Protein AF-A0A1J6K225-F1 (afdb_monomer_lite)

Structure (mmCIF, N/CA/C/O backbone):
data_AF-A0A1J6K225-F1
#
_entry.id   AF-A0A1J6K225-F1
#
lo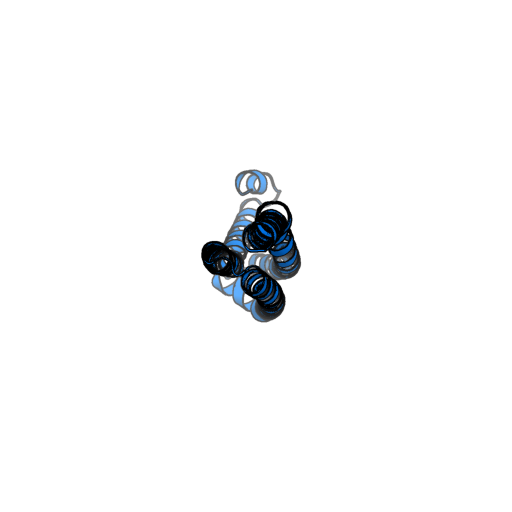op_
_atom_site.group_PDB
_atom_site.id
_atom_site.type_symbol
_atom_site.label_atom_id
_atom_site.label_alt_id
_atom_site.label_comp_id
_atom_site.label_asym_id
_atom_site.label_entity_id
_atom_site.label_seq_id
_atom_site.pdbx_PDB_ins_code
_atom_site.Cartn_x
_atom_site.Cartn_y
_atom_site.Cartn_z
_atom_site.occupancy
_atom_site.B_iso_or_equiv
_atom_site.auth_seq_id
_atom_site.auth_comp_id
_atom_site.auth_asym_id
_atom_site.auth_atom_id
_atom_site.pdbx_PDB_model_num
ATOM 1 N N . MET A 1 1 ? 7.452 5.329 19.111 1.00 50.34 1 MET A N 1
ATOM 2 C CA . MET A 1 1 ? 5.979 5.464 19.122 1.00 50.34 1 MET A CA 1
ATOM 3 C C . MET A 1 1 ? 5.353 4.750 20.317 1.00 50.34 1 MET A C 1
ATOM 5 O O . MET A 1 1 ? 4.746 5.436 21.124 1.00 50.34 1 MET A O 1
ATOM 9 N N . VAL A 1 2 ? 5.603 3.451 20.541 1.00 57.91 2 VAL A N 1
ATOM 10 C CA . VAL A 1 2 ? 5.095 2.723 21.734 1.00 57.91 2 VAL A CA 1
ATOM 11 C C . VAL A 1 2 ? 5.522 3.358 23.073 1.00 57.91 2 VAL A C 1
ATOM 13 O O . VAL A 1 2 ? 4.708 3.473 23.980 1.00 57.91 2 VAL A O 1
ATOM 16 N N . LEU A 1 3 ? 6.758 3.868 23.178 1.00 60.25 3 LEU A N 1
ATOM 17 C CA . LEU A 1 3 ? 7.249 4.551 24.390 1.00 60.25 3 LEU A CA 1
ATOM 18 C C . LEU A 1 3 ? 6.487 5.844 24.741 1.00 60.25 3 LEU A C 1
ATOM 20 O O . LEU A 1 3 ? 6.363 6.166 25.916 1.00 60.25 3 LEU A O 1
ATOM 24 N N . LEU A 1 4 ? 5.968 6.573 23.745 1.00 59.59 4 LEU A N 1
ATOM 25 C CA . LEU A 1 4 ? 5.242 7.832 23.966 1.00 59.59 4 LEU A CA 1
ATOM 26 C C . LEU A 1 4 ? 3.769 7.575 24.329 1.00 59.59 4 LEU A C 1
ATOM 28 O O . LEU A 1 4 ? 3.187 8.312 25.116 1.00 59.59 4 LEU A O 1
ATOM 32 N N . SER A 1 5 ? 3.201 6.474 23.822 1.00 57.25 5 SER A N 1
ATOM 33 C CA . SER A 1 5 ? 1.846 6.010 24.148 1.00 57.25 5 SER A CA 1
ATOM 34 C C . SER A 1 5 ? 1.671 5.634 25.625 1.00 57.25 5 SER A C 1
ATOM 36 O O . SER A 1 5 ? 0.560 5.687 26.142 1.00 57.25 5 SER A O 1
ATOM 38 N N . GLY A 1 6 ? 2.764 5.282 26.313 1.00 60.84 6 GLY A N 1
ATOM 39 C CA . GLY A 1 6 ? 2.773 5.008 27.752 1.00 60.84 6 GLY A CA 1
ATOM 40 C C . GLY A 1 6 ? 2.631 6.252 28.639 1.00 60.84 6 GLY A C 1
ATOM 41 O O . GLY A 1 6 ? 2.436 6.104 29.840 1.00 60.84 6 GLY A O 1
ATOM 42 N N . LEU A 1 7 ? 2.720 7.459 28.064 1.00 65.19 7 LEU A N 1
ATOM 43 C CA . LEU A 1 7 ? 2.596 8.735 28.779 1.00 65.19 7 LEU A CA 1
ATOM 44 C C . LEU A 1 7 ? 1.168 9.320 28.726 1.00 65.19 7 LEU A C 1
ATOM 46 O O . LEU A 1 7 ? 0.924 10.382 29.297 1.00 65.19 7 LEU A O 1
ATOM 50 N N . LEU A 1 8 ? 0.237 8.660 28.024 1.00 67.88 8 LEU A N 1
ATOM 51 C CA . LEU A 1 8 ? -1.155 9.097 27.891 1.00 67.88 8 LEU A CA 1
ATOM 52 C C . LEU A 1 8 ? -2.016 8.665 29.095 1.00 67.88 8 LEU A C 1
ATOM 54 O O . LEU A 1 8 ? -1.667 7.701 29.776 1.00 67.88 8 LEU A O 1
ATOM 58 N N . PRO A 1 9 ? -3.169 9.326 29.335 1.00 66.31 9 PRO A N 1
ATOM 59 C CA . PRO A 1 9 ? -4.030 9.080 30.498 1.00 66.31 9 PRO A CA 1
ATOM 60 C C . PRO A 1 9 ? -4.497 7.622 30.654 1.00 66.31 9 PRO A C 1
ATOM 62 O O . PRO A 1 9 ? -4.714 7.175 31.775 1.00 66.31 9 PRO A O 1
ATOM 65 N N . ASN A 1 10 ? -4.613 6.878 29.543 1.00 69.94 10 ASN A N 1
ATOM 66 C CA . ASN A 1 10 ? -4.972 5.456 29.501 1.00 69.94 10 ASN A CA 1
ATOM 67 C C . ASN A 1 10 ? -3.929 4.640 28.708 1.00 69.94 10 ASN A C 1
ATOM 69 O O . ASN A 1 10 ? -4.181 4.230 27.571 1.00 69.94 10 ASN A O 1
ATOM 73 N N . PRO A 1 11 ? -2.753 4.344 29.291 1.00 71.94 11 PRO A N 1
ATOM 74 C CA . PRO A 1 11 ? -1.615 3.800 28.544 1.00 71.94 11 PRO A CA 1
ATOM 75 C C . PRO A 1 11 ? -1.863 2.390 27.985 1.00 71.94 11 PRO A C 1
ATOM 77 O O . PRO A 1 11 ? -1.276 2.008 26.974 1.00 71.94 11 PRO A O 1
ATOM 80 N N . LYS A 1 12 ? -2.748 1.603 28.614 1.00 73.44 12 LYS A N 1
ATOM 81 C CA . LYS A 1 12 ? -3.071 0.235 28.177 1.00 73.44 12 LYS A CA 1
ATOM 82 C C . LYS A 1 12 ? -3.941 0.214 26.914 1.00 73.44 12 LYS A C 1
ATOM 84 O O . LYS A 1 12 ? -3.734 -0.636 26.048 1.00 73.44 12 LYS A O 1
ATOM 89 N N . LEU A 1 13 ? -4.886 1.148 26.811 1.00 78.62 13 LEU A N 1
ATOM 90 C CA . LEU A 1 13 ? -5.822 1.238 25.690 1.00 78.62 13 LEU A CA 1
ATOM 91 C C . LEU A 1 13 ? -5.115 1.830 24.464 1.00 78.62 13 LEU A C 1
ATOM 93 O O . LEU A 1 13 ? -5.065 1.195 23.413 1.00 78.62 13 LEU A O 1
ATOM 97 N N . GLU A 1 14 ? -4.439 2.963 24.656 1.00 77.94 14 GLU A N 1
ATOM 98 C CA . GLU A 1 14 ? -3.674 3.668 23.619 1.00 77.94 14 GLU A CA 1
ATOM 99 C C . GLU A 1 14 ? -2.573 2.793 23.005 1.00 77.94 14 GLU A C 1
ATOM 101 O O . GLU A 1 14 ? -2.473 2.675 21.785 1.00 77.94 14 GLU A O 1
ATOM 106 N N . SER A 1 15 ? -1.785 2.096 23.834 1.00 81.25 15 SER A N 1
ATOM 107 C CA . SER A 1 15 ? -0.703 1.232 23.340 1.00 81.25 15 SER A CA 1
ATOM 108 C C . SER A 1 15 ? -1.233 0.065 22.498 1.00 81.25 15 SER A C 1
ATOM 110 O O . SER A 1 15 ? -0.629 -0.304 21.487 1.00 81.25 15 SER A O 1
ATOM 112 N N . SER A 1 16 ? -2.393 -0.488 22.872 1.00 82.94 16 SER A N 1
ATOM 113 C CA . SER A 1 16 ? -3.034 -1.583 22.135 1.00 82.94 16 SER A CA 1
ATOM 114 C C . SER A 1 16 ? -3.544 -1.108 20.774 1.00 82.94 16 SER A C 1
ATOM 116 O O . SER A 1 16 ? -3.199 -1.703 19.752 1.00 82.94 16 SER A O 1
ATOM 118 N N . VAL A 1 17 ? -4.288 0.004 20.740 1.00 84.25 17 VAL A N 1
ATOM 119 C CA . VAL A 1 17 ? -4.780 0.624 19.497 1.00 84.25 17 VAL A CA 1
ATOM 120 C C . VAL A 1 17 ? -3.614 0.995 18.581 1.00 84.25 17 VAL A C 1
ATOM 122 O O . VAL A 1 17 ? -3.645 0.691 17.385 1.00 84.25 17 VAL A O 1
ATOM 125 N N . LEU A 1 18 ? -2.557 1.595 19.135 1.00 81.88 18 LEU A N 1
ATOM 126 C CA . LEU A 1 18 ? -1.367 1.986 18.389 1.00 81.88 18 LEU A CA 1
ATOM 127 C C . LEU A 1 18 ? -0.643 0.773 17.795 1.00 81.88 18 LEU A C 1
ATOM 129 O O . LEU A 1 18 ? -0.248 0.812 16.632 1.00 81.88 18 LEU A O 1
ATOM 133 N N . SER A 1 19 ? -0.479 -0.307 18.560 1.00 85.31 19 SER A N 1
ATOM 134 C CA . SER A 1 19 ? 0.165 -1.536 18.081 1.00 85.31 19 SER A CA 1
ATOM 135 C C . SER A 1 19 ? -0.609 -2.169 16.917 1.00 85.31 19 SER A C 1
ATOM 137 O O . SER A 1 19 ? -0.023 -2.474 15.877 1.00 85.31 19 SER A O 1
ATOM 139 N N . ILE A 1 20 ? -1.937 -2.285 17.047 1.00 87.12 20 ILE A N 1
ATOM 140 C CA . ILE A 1 20 ? -2.819 -2.824 15.996 1.00 87.12 20 ILE A CA 1
ATOM 141 C C . ILE A 1 20 ? -2.752 -1.951 14.737 1.00 87.12 20 ILE A C 1
ATOM 143 O O . ILE A 1 20 ? -2.613 -2.458 13.619 1.00 87.12 20 ILE A O 1
ATOM 147 N N . SER A 1 21 ? -2.802 -0.633 14.921 1.00 83.88 21 SER A N 1
ATOM 148 C CA . SER A 1 21 ? -2.709 0.353 13.843 1.00 83.88 21 SER A CA 1
ATOM 149 C C . SER A 1 21 ? -1.375 0.242 13.103 1.00 83.88 21 SER A C 1
ATOM 151 O O . SER A 1 21 ? -1.360 0.115 11.882 1.00 83.88 21 SER A O 1
ATOM 153 N N . LEU A 1 22 ? -0.253 0.193 13.828 1.00 82.50 22 LEU A N 1
ATOM 154 C CA . LEU A 1 22 ? 1.083 0.048 13.243 1.00 82.50 22 LEU A CA 1
ATOM 155 C C . LEU A 1 22 ? 1.245 -1.270 12.487 1.00 82.50 22 LEU A C 1
ATOM 157 O O . LEU A 1 22 ? 1.791 -1.268 11.385 1.00 82.50 22 LEU A O 1
ATOM 161 N N . ASN A 1 23 ? 0.765 -2.383 13.046 1.00 88.06 23 ASN A N 1
ATOM 162 C CA . ASN A 1 23 ? 0.806 -3.674 12.364 1.00 88.06 23 ASN A CA 1
ATOM 163 C C . ASN A 1 23 ? 0.033 -3.624 11.039 1.00 88.06 23 ASN A C 1
ATOM 165 O O . ASN A 1 23 ? 0.513 -4.083 10.003 1.00 88.06 23 ASN A O 1
ATOM 169 N N . THR A 1 24 ? -1.142 -2.993 11.062 1.00 84.56 24 THR A N 1
ATOM 170 C CA . THR A 1 24 ? -1.965 -2.803 9.866 1.00 84.56 24 THR A CA 1
ATOM 171 C C . THR A 1 24 ? -1.248 -1.930 8.837 1.00 84.56 24 THR A C 1
ATOM 173 O O . THR A 1 24 ? -1.158 -2.328 7.680 1.00 84.56 24 THR A O 1
ATOM 176 N N . CYS A 1 25 ? -0.659 -0.798 9.242 1.00 83.56 25 CYS A N 1
ATOM 177 C CA . CYS A 1 25 ? 0.148 0.039 8.349 1.00 83.56 25 CYS A CA 1
ATOM 178 C C . CYS A 1 25 ? 1.258 -0.761 7.665 1.00 83.56 25 CYS A C 1
ATOM 180 O O . CYS A 1 25 ? 1.391 -0.704 6.446 1.00 83.56 25 CYS A O 1
ATOM 182 N N . TRP A 1 26 ? 2.034 -1.532 8.433 1.00 85.25 26 TRP A N 1
ATOM 183 C CA . TRP A 1 26 ? 3.123 -2.345 7.892 1.00 85.25 26 TRP A CA 1
ATOM 184 C C . TRP A 1 26 ? 2.633 -3.372 6.880 1.00 85.25 26 TRP A C 1
ATOM 186 O O . TRP A 1 26 ? 3.218 -3.493 5.805 1.00 85.25 26 TRP A O 1
ATOM 196 N N . MET A 1 27 ? 1.546 -4.073 7.199 1.00 86.75 27 MET A N 1
ATOM 197 C CA . MET A 1 27 ? 0.960 -5.079 6.321 1.00 86.75 27 MET A CA 1
ATOM 198 C C . MET A 1 27 ? 0.573 -4.485 4.960 1.00 86.75 27 MET A C 1
ATOM 200 O O . MET A 1 27 ? 0.922 -5.045 3.922 1.00 86.75 27 MET A O 1
ATOM 204 N N . VAL A 1 28 ? -0.098 -3.331 4.953 1.00 84.62 28 VAL A N 1
ATOM 205 C CA . VAL A 1 28 ? -0.541 -2.680 3.710 1.00 84.62 28 VAL A CA 1
ATOM 206 C C . VAL A 1 28 ? 0.644 -2.025 2.983 1.00 84.62 28 VAL A C 1
ATOM 208 O O . VAL A 1 28 ? 0.676 -1.996 1.758 1.00 84.62 28 VAL A O 1
ATOM 211 N N . TYR A 1 29 ? 1.672 -1.566 3.704 1.00 81.19 29 TYR A N 1
ATOM 212 C CA . TYR A 1 29 ? 2.876 -0.971 3.113 1.00 81.19 29 TYR A CA 1
ATOM 213 C C . TYR A 1 29 ? 3.779 -1.983 2.382 1.00 81.19 29 TYR A C 1
ATOM 215 O O . TYR A 1 29 ? 4.528 -1.607 1.477 1.00 81.19 29 TYR A O 1
ATOM 223 N N . MET A 1 30 ? 3.706 -3.279 2.706 1.00 84.62 30 MET A N 1
ATOM 224 C CA . MET A 1 30 ? 4.501 -4.295 1.998 1.00 84.62 30 MET A CA 1
ATOM 225 C C . MET A 1 30 ? 4.135 -4.420 0.510 1.00 84.62 30 MET A C 1
ATOM 227 O O . MET A 1 30 ? 5.003 -4.754 -0.300 1.00 84.62 30 MET A O 1
ATOM 231 N N . ILE A 1 31 ? 2.886 -4.129 0.135 1.00 85.88 31 ILE A N 1
ATOM 232 C CA . ILE A 1 31 ? 2.403 -4.224 -1.250 1.00 85.88 31 ILE A CA 1
ATOM 233 C C . ILE A 1 31 ? 3.101 -3.193 -2.163 1.00 85.88 31 ILE A C 1
ATOM 235 O O . ILE A 1 31 ? 3.788 -3.613 -3.106 1.00 85.88 31 ILE A O 1
ATOM 239 N N . PRO A 1 32 ? 3.024 -1.869 -1.901 1.00 79.81 32 PRO A N 1
ATOM 240 C CA . PRO A 1 32 ? 3.711 -0.876 -2.721 1.00 79.81 32 PRO A CA 1
ATOM 241 C C . PRO A 1 32 ? 5.237 -1.008 -2.632 1.00 79.81 32 PRO A C 1
ATOM 243 O O . PRO A 1 32 ? 5.931 -0.730 -3.613 1.00 79.81 32 PRO A O 1
ATOM 246 N N . LEU A 1 33 ? 5.780 -1.486 -1.505 1.00 81.56 33 LEU A N 1
ATOM 247 C CA . LEU A 1 33 ? 7.211 -1.768 -1.372 1.00 81.56 33 LEU A CA 1
ATOM 248 C C . LEU A 1 33 ? 7.672 -2.863 -2.350 1.00 81.56 33 LEU A C 1
ATOM 250 O O . LEU A 1 33 ? 8.667 -2.683 -3.056 1.00 81.56 33 LEU A O 1
ATOM 254 N N . GLY A 1 34 ? 6.936 -3.975 -2.433 1.00 86.00 34 GLY A N 1
ATOM 255 C CA . GLY A 1 34 ? 7.229 -5.058 -3.374 1.00 86.00 34 GLY A CA 1
ATOM 256 C C . GLY A 1 34 ? 7.128 -4.607 -4.832 1.00 86.00 34 GLY A C 1
ATOM 257 O O . GLY A 1 34 ? 8.015 -4.892 -5.641 1.00 86.00 34 GLY A O 1
ATOM 258 N N . LEU A 1 35 ? 6.091 -3.829 -5.158 1.00 83.56 35 LEU A N 1
ATOM 259 C CA . LEU A 1 35 ? 5.889 -3.275 -6.497 1.00 83.56 35 LEU A CA 1
ATOM 260 C C . LEU A 1 35 ? 7.001 -2.290 -6.896 1.00 83.56 35 LEU A C 1
ATOM 262 O O . LEU A 1 35 ? 7.483 -2.321 -8.032 1.00 83.56 35 LEU A O 1
ATOM 266 N N . SER A 1 36 ? 7.459 -1.460 -5.956 1.00 80.56 36 SER A N 1
ATOM 267 C CA . SER A 1 36 ? 8.605 -0.563 -6.139 1.00 80.56 36 SER A CA 1
ATOM 268 C C . SER A 1 36 ? 9.891 -1.342 -6.445 1.00 80.56 36 SER A C 1
ATOM 270 O O . SER A 1 36 ? 10.593 -1.031 -7.412 1.00 80.56 36 SER A O 1
ATOM 272 N N . GLY A 1 37 ? 10.160 -2.424 -5.704 1.00 83.38 37 GLY A N 1
ATOM 273 C CA . GLY A 1 37 ? 11.293 -3.316 -5.961 1.00 83.38 37 GLY A CA 1
ATOM 274 C C . GLY A 1 37 ? 11.241 -3.965 -7.349 1.00 83.38 37 GLY A C 1
ATOM 275 O O . GLY A 1 37 ? 12.210 -3.890 -8.107 1.00 83.38 37 GLY A O 1
ATOM 276 N N . ALA A 1 38 ? 10.092 -4.535 -7.725 1.00 86.62 38 ALA A N 1
ATOM 277 C CA . ALA A 1 38 ? 9.895 -5.155 -9.037 1.00 86.62 38 ALA A CA 1
ATOM 278 C C . ALA A 1 38 ? 10.063 -4.149 -10.192 1.00 86.62 38 ALA A C 1
ATOM 280 O O . ALA A 1 38 ? 10.694 -4.450 -11.210 1.00 86.62 38 ALA A O 1
ATOM 281 N N . THR A 1 39 ? 9.547 -2.931 -10.012 1.00 84.88 39 THR A N 1
ATOM 282 C CA . THR A 1 39 ? 9.699 -1.829 -10.970 1.00 84.88 39 THR A CA 1
ATOM 283 C C . THR A 1 39 ? 11.158 -1.421 -11.117 1.00 84.88 39 THR A C 1
ATOM 285 O O . THR A 1 39 ? 11.637 -1.267 -12.238 1.00 84.88 39 THR A O 1
ATOM 288 N N . SER A 1 40 ? 11.886 -1.291 -10.005 1.00 81.44 40 SER A N 1
ATOM 289 C CA . SER A 1 40 ? 13.308 -0.940 -10.010 1.00 81.44 40 SER A CA 1
ATOM 290 C C . SER A 1 40 ? 14.136 -1.938 -10.823 1.00 81.44 40 SER A C 1
ATOM 292 O O . SER A 1 40 ? 14.952 -1.529 -11.651 1.00 81.44 40 SER A O 1
ATOM 294 N N . VAL A 1 41 ? 13.874 -3.242 -10.667 1.00 87.88 41 VAL A N 1
ATOM 295 C CA . VAL A 1 41 ? 14.528 -4.300 -11.456 1.00 87.88 41 VAL A CA 1
ATOM 296 C C . VAL A 1 41 ? 14.164 -4.192 -12.940 1.00 87.88 41 VAL A C 1
ATOM 298 O O . VAL A 1 41 ? 15.056 -4.193 -13.784 1.00 87.88 41 VAL A O 1
ATOM 301 N N . ARG A 1 42 ? 12.876 -4.034 -13.279 1.00 88.31 42 ARG A N 1
ATOM 302 C CA . ARG A 1 42 ? 12.409 -3.852 -14.670 1.00 88.31 42 ARG A CA 1
ATOM 303 C C . ARG A 1 42 ? 13.076 -2.657 -15.351 1.00 88.31 42 ARG A C 1
ATOM 305 O O . ARG A 1 42 ? 13.632 -2.806 -16.433 1.00 88.31 42 ARG A O 1
ATOM 312 N N . VAL A 1 43 ? 13.039 -1.490 -14.712 1.00 84.69 43 VAL A N 1
ATOM 313 C CA . VAL A 1 43 ? 13.623 -0.251 -15.243 1.00 84.69 43 VAL A CA 1
ATOM 314 C C . VAL A 1 43 ? 15.138 -0.391 -15.384 1.00 84.69 43 VAL A C 1
ATOM 316 O O . VAL A 1 43 ? 15.691 -0.010 -16.412 1.00 84.69 43 VAL A O 1
ATOM 319 N N . SER A 1 44 ? 15.811 -0.982 -14.393 1.00 84.19 44 SER A N 1
ATOM 320 C CA . SER A 1 44 ? 17.261 -1.208 -14.441 1.00 84.19 44 SER A CA 1
ATOM 321 C C . SER A 1 44 ? 17.665 -2.152 -15.573 1.00 84.19 44 SER A C 1
ATOM 323 O O . SER A 1 44 ? 18.659 -1.889 -16.244 1.00 84.19 44 SER A O 1
ATOM 325 N N . ASN A 1 45 ? 16.884 -3.205 -15.825 1.00 87.62 45 ASN A N 1
ATOM 326 C CA . ASN A 1 45 ? 17.148 -4.147 -16.910 1.00 87.62 45 ASN A CA 1
ATOM 327 C C . ASN A 1 45 ? 16.974 -3.496 -18.288 1.00 87.62 45 ASN A C 1
ATOM 329 O O . ASN A 1 45 ? 17.852 -3.639 -19.133 1.00 87.62 45 ASN A O 1
ATOM 333 N N . GLU A 1 46 ? 15.892 -2.743 -18.516 1.00 86.81 46 GLU A N 1
ATOM 334 C CA . GLU A 1 46 ? 15.688 -2.053 -19.802 1.00 86.81 46 GLU A CA 1
ATOM 335 C C . GLU A 1 46 ? 16.762 -0.981 -20.050 1.00 86.81 46 GLU A C 1
ATOM 337 O O . GLU A 1 46 ? 17.244 -0.835 -21.172 1.00 86.81 46 GLU A O 1
ATOM 342 N N . LEU A 1 47 ? 17.200 -0.267 -19.005 1.00 82.38 47 LEU A N 1
ATOM 343 C CA . LEU A 1 47 ? 18.325 0.669 -19.107 1.00 82.38 47 LEU A CA 1
ATOM 344 C C . LEU A 1 47 ? 19.654 -0.048 -19.383 1.00 82.38 47 LEU A C 1
ATOM 346 O O . LEU A 1 47 ? 20.455 0.455 -20.165 1.00 82.38 47 LEU A O 1
ATOM 350 N N . GLY A 1 48 ? 19.885 -1.218 -18.780 1.00 84.31 48 GLY A N 1
ATOM 351 C CA . GLY A 1 48 ? 21.099 -2.014 -18.988 1.00 84.31 48 GLY A CA 1
ATOM 352 C C . GLY A 1 48 ? 21.257 -2.548 -20.415 1.00 84.31 48 GLY A C 1
ATOM 353 O O . GLY A 1 48 ? 22.379 -2.785 -20.849 1.00 84.31 48 GLY A O 1
ATOM 354 N N . VAL A 1 49 ? 20.152 -2.690 -21.154 1.00 90.38 49 VAL A N 1
ATOM 355 C CA . VAL A 1 49 ? 20.131 -3.110 -22.569 1.00 90.38 49 VAL A CA 1
ATOM 356 C C . VAL A 1 49 ? 20.039 -1.899 -23.522 1.00 90.38 49 VAL A C 1
ATOM 358 O O . VAL A 1 49 ? 19.884 -2.069 -24.725 1.00 90.38 49 VAL A O 1
ATOM 361 N N . GLY A 1 50 ? 20.130 -0.662 -23.015 1.00 86.44 50 GLY A N 1
ATOM 362 C CA . GLY A 1 50 ? 20.088 0.549 -23.846 1.00 86.44 50 GLY A CA 1
ATOM 363 C C . GLY A 1 50 ? 18.694 0.892 -24.386 1.00 86.44 50 GLY A C 1
ATOM 364 O O . GLY A 1 50 ? 18.568 1.498 -25.441 1.00 86.44 50 GLY A O 1
ATOM 365 N N . ARG A 1 51 ? 17.613 0.510 -23.687 1.00 86.00 51 ARG A N 1
ATOM 366 C CA . ARG A 1 51 ? 16.219 0.753 -24.115 1.00 86.00 51 ARG A CA 1
ATOM 367 C C . ARG A 1 51 ? 15.519 1.782 -23.213 1.00 86.00 51 ARG A C 1
ATOM 369 O O . ARG A 1 51 ? 14.597 1.436 -22.466 1.00 86.00 51 ARG A O 1
ATOM 376 N N . PRO A 1 52 ? 15.885 3.078 -23.281 1.00 79.88 52 PRO A N 1
ATOM 377 C CA . PRO A 1 52 ? 15.353 4.107 -22.381 1.00 79.88 52 PRO A CA 1
ATOM 378 C C . PRO A 1 52 ? 13.840 4.336 -22.539 1.00 79.88 52 PRO A C 1
ATOM 380 O O . PRO A 1 52 ? 13.150 4.666 -21.574 1.00 79.88 52 PRO A O 1
ATOM 383 N N . GLN A 1 53 ? 13.293 4.111 -23.736 1.00 84.19 53 GLN A N 1
ATOM 384 C CA . GLN A 1 53 ? 11.853 4.222 -24.001 1.00 84.19 53 GLN A CA 1
ATOM 385 C C . GLN A 1 53 ? 11.054 3.136 -23.260 1.00 84.19 53 GLN A C 1
ATOM 387 O O . GLN A 1 53 ? 10.030 3.436 -22.645 1.00 84.19 53 GLN A O 1
ATOM 392 N N . ALA A 1 54 ? 11.550 1.893 -23.260 1.00 85.25 54 ALA A N 1
ATOM 393 C CA . ALA A 1 54 ? 10.944 0.782 -22.527 1.00 85.25 54 ALA A CA 1
ATOM 394 C C . ALA A 1 54 ? 11.066 0.983 -21.007 1.00 85.25 54 ALA A C 1
ATOM 396 O O . ALA A 1 54 ? 10.102 0.757 -20.276 1.00 85.25 54 ALA A O 1
ATOM 397 N N . ALA A 1 55 ? 12.202 1.511 -20.541 1.00 83.00 55 ALA A N 1
ATOM 398 C CA . ALA A 1 55 ? 12.400 1.896 -19.145 1.00 83.00 55 ALA A CA 1
ATOM 399 C C . ALA A 1 55 ? 11.391 2.968 -18.686 1.00 83.00 55 ALA A C 1
ATOM 401 O O . ALA A 1 55 ? 10.798 2.849 -17.612 1.00 83.00 55 ALA A O 1
ATOM 402 N N . ARG A 1 56 ? 11.134 3.990 -19.516 1.00 81.81 56 ARG A N 1
ATOM 403 C CA . ARG A 1 56 ? 10.119 5.020 -19.239 1.00 81.81 56 ARG A CA 1
ATOM 404 C C . ARG A 1 56 ? 8.712 4.432 -19.192 1.00 81.81 56 ARG A C 1
ATOM 406 O O . ARG A 1 56 ? 7.945 4.781 -18.298 1.00 81.81 56 ARG A O 1
ATOM 413 N N . LEU A 1 57 ? 8.377 3.534 -20.119 1.00 85.25 57 LEU A N 1
ATOM 414 C CA . LEU A 1 57 ? 7.081 2.859 -20.118 1.00 85.25 57 LEU A CA 1
ATOM 415 C C . LEU A 1 57 ? 6.891 2.024 -18.845 1.00 85.25 57 LEU A C 1
ATOM 417 O O . LEU A 1 57 ? 5.857 2.156 -18.199 1.00 85.25 57 LEU A O 1
ATOM 421 N N . ALA A 1 58 ? 7.901 1.246 -18.441 1.00 85.88 58 ALA A N 1
ATOM 422 C CA . ALA A 1 58 ? 7.872 0.463 -17.206 1.00 85.88 58 ALA A CA 1
ATOM 423 C C . ALA A 1 58 ? 7.631 1.350 -15.971 1.00 85.88 58 ALA A C 1
ATOM 425 O O . ALA A 1 58 ? 6.781 1.044 -15.131 1.00 85.88 58 ALA A O 1
ATOM 426 N N . ALA A 1 59 ? 8.313 2.495 -15.899 1.00 81.88 59 ALA A N 1
ATOM 427 C CA . ALA A 1 59 ? 8.129 3.472 -14.833 1.00 81.88 59 ALA A CA 1
ATOM 428 C C . ALA A 1 59 ? 6.708 4.075 -14.823 1.00 81.88 59 ALA A C 1
ATOM 430 O O . ALA A 1 59 ? 6.079 4.151 -13.770 1.00 81.88 59 ALA A O 1
ATOM 431 N N . CYS A 1 60 ? 6.160 4.439 -15.989 1.00 82.94 60 CYS A N 1
ATOM 432 C CA . CYS A 1 60 ? 4.777 4.908 -16.103 1.00 82.94 60 CYS A CA 1
ATOM 433 C C . CYS A 1 60 ? 3.767 3.832 -15.683 1.00 82.94 60 CYS A C 1
ATOM 435 O O . CYS A 1 60 ? 2.852 4.126 -14.920 1.00 82.94 60 CYS A O 1
ATOM 437 N N . THR A 1 61 ? 3.934 2.581 -16.123 1.00 87.94 61 THR A N 1
ATOM 438 C CA . THR A 1 61 ? 3.030 1.487 -15.728 1.00 87.94 61 THR A CA 1
ATOM 439 C C . THR A 1 61 ? 3.052 1.232 -14.224 1.00 87.94 61 THR A C 1
ATOM 441 O O . THR A 1 61 ? 2.007 0.969 -13.636 1.00 87.94 61 THR A O 1
ATOM 444 N N . ALA A 1 62 ? 4.209 1.385 -13.579 1.00 85.31 62 ALA A N 1
ATOM 445 C CA . ALA A 1 62 ? 4.330 1.248 -12.134 1.00 85.31 62 ALA A CA 1
ATOM 446 C C . ALA A 1 62 ? 3.580 2.344 -11.368 1.00 85.31 62 ALA A C 1
ATOM 448 O O . ALA A 1 62 ? 2.944 2.048 -10.362 1.00 85.31 62 ALA A O 1
ATOM 449 N N . VAL A 1 63 ? 3.593 3.586 -11.869 1.00 81.19 63 VAL A N 1
ATOM 450 C CA . VAL A 1 63 ? 2.795 4.690 -11.304 1.00 81.19 63 VAL A CA 1
ATOM 451 C C . VAL A 1 63 ? 1.313 4.331 -11.296 1.00 81.19 63 VAL A C 1
ATOM 453 O O . VAL A 1 63 ? 0.652 4.462 -10.270 1.00 81.19 63 VAL A O 1
ATOM 456 N N . PHE A 1 64 ? 0.797 3.844 -12.428 1.00 85.56 64 PHE A N 1
ATOM 457 C CA . PHE A 1 64 ? -0.603 3.433 -12.535 1.00 85.56 64 PHE A CA 1
ATOM 458 C C . PHE A 1 64 ? -0.929 2.250 -11.618 1.00 85.56 64 PHE A C 1
ATOM 460 O O . PHE A 1 64 ? -1.987 2.240 -10.990 1.00 85.56 64 PHE A O 1
ATOM 467 N N . LEU A 1 65 ? -0.024 1.277 -11.496 1.00 88.50 65 LEU A N 1
ATOM 468 C CA . LEU A 1 65 ? -0.209 0.133 -10.603 1.00 88.50 65 LEU A CA 1
ATOM 469 C C . LEU A 1 65 ? -0.249 0.548 -9.126 1.00 88.50 65 LEU A C 1
ATOM 471 O O . LEU A 1 65 ? -1.146 0.111 -8.419 1.00 88.50 65 LEU A O 1
ATOM 475 N N . VAL A 1 66 ? 0.646 1.428 -8.665 1.00 84.00 66 VAL A N 1
ATOM 476 C CA . VAL A 1 66 ? 0.614 1.922 -7.273 1.00 84.00 66 VAL A CA 1
ATOM 477 C C . VAL A 1 66 ? -0.626 2.783 -7.020 1.00 84.00 66 VAL A C 1
ATOM 479 O O . VAL A 1 66 ? -1.257 2.663 -5.977 1.00 84.00 66 VAL A O 1
ATOM 482 N N . ALA A 1 67 ? -1.024 3.629 -7.976 1.00 84.12 67 ALA A N 1
ATOM 483 C CA . ALA A 1 67 ? -2.222 4.454 -7.824 1.00 84.12 67 ALA A CA 1
ATOM 484 C C . ALA A 1 67 ? -3.500 3.603 -7.721 1.00 84.12 67 ALA A C 1
ATOM 486 O O . ALA A 1 67 ? -4.359 3.862 -6.881 1.00 84.12 67 ALA A O 1
ATOM 487 N N . THR A 1 68 ? -3.623 2.575 -8.565 1.00 88.94 68 THR A N 1
ATOM 488 C CA . THR A 1 68 ? -4.762 1.645 -8.520 1.00 88.94 68 THR A CA 1
ATOM 489 C C . THR A 1 68 ? -4.741 0.781 -7.262 1.00 88.94 68 THR A C 1
ATOM 491 O O . THR A 1 68 ? -5.785 0.608 -6.638 1.00 88.94 68 THR A O 1
ATOM 494 N N . GLU A 1 69 ? -3.568 0.305 -6.844 1.00 90.50 69 GLU A N 1
ATOM 495 C CA . GLU A 1 69 ? -3.387 -0.433 -5.593 1.00 90.50 69 GLU A CA 1
ATOM 496 C C . GLU A 1 69 ? -3.806 0.394 -4.375 1.00 90.50 69 GLU A C 1
ATOM 498 O O . GLU A 1 69 ? -4.621 -0.086 -3.593 1.00 90.50 69 GLU A O 1
ATOM 503 N N . GLY A 1 70 ? -3.368 1.651 -4.262 1.00 87.75 70 GLY A N 1
ATOM 504 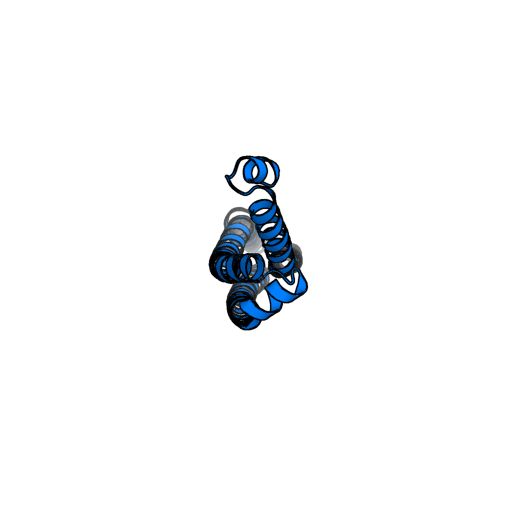C CA . GLY A 1 70 ? -3.742 2.528 -3.150 1.00 87.75 70 GLY A CA 1
ATOM 505 C C . GLY A 1 70 ? -5.251 2.784 -3.059 1.00 87.75 70 GLY A C 1
ATOM 506 O O . GLY A 1 70 ? -5.817 2.778 -1.967 1.00 87.75 70 GLY A O 1
ATOM 507 N N . ILE A 1 71 ? -5.943 2.939 -4.197 1.00 88.31 71 ILE A N 1
ATOM 508 C CA . ILE A 1 71 ? -7.413 3.074 -4.223 1.00 88.31 71 ILE A CA 1
ATOM 509 C C . ILE A 1 71 ? -8.079 1.789 -3.720 1.00 88.31 71 ILE A C 1
ATOM 511 O O . ILE A 1 71 ? -8.982 1.841 -2.884 1.00 88.31 71 ILE A O 1
ATOM 515 N N . VAL A 1 72 ? -7.635 0.631 -4.214 1.00 91.44 72 VAL A N 1
ATOM 516 C CA . VAL A 1 72 ? -8.178 -0.673 -3.810 1.00 91.44 72 VAL A CA 1
ATOM 517 C C . VAL A 1 72 ? -7.923 -0.926 -2.322 1.00 91.44 72 VAL A C 1
ATOM 519 O O . VAL A 1 72 ? -8.848 -1.305 -1.603 1.00 91.44 72 VAL A O 1
ATOM 522 N N . ALA A 1 73 ? -6.711 -0.658 -1.838 1.00 89.44 73 ALA A N 1
ATOM 523 C CA . ALA A 1 73 ? -6.340 -0.785 -0.435 1.00 89.44 73 ALA A CA 1
ATOM 524 C C . ALA A 1 73 ? -7.196 0.122 0.460 1.00 89.44 73 ALA A C 1
ATOM 526 O O . ALA A 1 73 ? -7.735 -0.348 1.462 1.00 89.44 73 ALA A O 1
ATOM 527 N N . ALA A 1 74 ? -7.407 1.385 0.074 1.00 88.94 74 ALA A N 1
ATOM 528 C CA . ALA A 1 74 ? -8.257 2.309 0.819 1.00 88.94 74 ALA A CA 1
ATOM 529 C C . ALA A 1 74 ? -9.713 1.817 0.909 1.00 88.94 74 ALA A C 1
ATOM 531 O O . ALA A 1 74 ? -10.296 1.813 1.995 1.00 88.94 74 ALA A O 1
ATOM 532 N N . ILE A 1 75 ? -10.289 1.341 -0.203 1.00 90.88 75 ILE A N 1
ATOM 533 C CA . ILE A 1 75 ? -11.649 0.777 -0.224 1.00 90.88 75 ILE A CA 1
ATOM 534 C C . ILE A 1 75 ? -11.743 -0.434 0.707 1.00 90.88 75 ILE A C 1
ATOM 536 O O . ILE A 1 75 ? -12.686 -0.526 1.498 1.00 90.88 75 ILE A O 1
ATOM 540 N N . ILE A 1 76 ? -10.770 -1.348 0.640 1.00 90.88 76 ILE A N 1
ATOM 541 C CA . ILE A 1 76 ? -10.738 -2.546 1.485 1.00 90.88 76 ILE A CA 1
ATOM 542 C C . ILE A 1 76 ? -10.651 -2.143 2.957 1.00 90.88 76 ILE A C 1
ATOM 544 O O . ILE A 1 76 ? -11.512 -2.555 3.730 1.00 90.88 76 ILE A O 1
ATOM 548 N N . LEU A 1 77 ? -9.683 -1.302 3.337 1.00 88.31 77 LEU A N 1
ATOM 549 C CA . LEU A 1 77 ? -9.465 -0.873 4.723 1.00 88.31 77 LEU A CA 1
ATOM 550 C C . LEU A 1 77 ? -10.698 -0.190 5.321 1.00 88.31 77 LEU A C 1
ATOM 552 O O . LEU A 1 77 ? -11.093 -0.509 6.442 1.00 88.31 77 LEU A O 1
ATOM 556 N N . ILE A 1 78 ? -11.352 0.695 4.565 1.00 89.12 78 ILE A N 1
ATOM 557 C CA . ILE A 1 78 ? -12.571 1.381 5.012 1.00 89.12 78 ILE A CA 1
ATOM 558 C C . ILE A 1 78 ? -13.739 0.395 5.148 1.00 89.12 78 ILE A C 1
ATOM 560 O O . ILE A 1 78 ? -14.522 0.499 6.096 1.00 89.12 78 ILE A O 1
ATOM 564 N N . SER A 1 79 ? -13.852 -0.578 4.241 1.00 89.69 79 SER A N 1
ATOM 565 C CA . SER A 1 79 ? -14.927 -1.579 4.264 1.00 89.69 79 SER A CA 1
ATOM 566 C C . SER A 1 79 ? -14.782 -2.549 5.437 1.00 89.69 79 SER A C 1
ATOM 568 O O . SER A 1 79 ? -15.759 -2.841 6.126 1.00 89.69 79 SER A O 1
ATOM 570 N N . VAL A 1 80 ? -13.560 -3.016 5.711 1.00 89.31 80 VAL A N 1
ATOM 571 C CA . VAL A 1 80 ? -13.288 -3.995 6.778 1.00 89.31 80 VAL A CA 1
ATOM 572 C C . VAL A 1 80 ? -13.066 -3.357 8.149 1.00 89.31 80 VAL A C 1
ATOM 574 O O . VAL A 1 80 ? -12.937 -4.089 9.127 1.00 89.31 80 VAL A O 1
ATOM 577 N N . ARG A 1 81 ? -13.067 -2.017 8.260 1.00 84.81 81 ARG A N 1
ATOM 578 C CA . ARG A 1 81 ? -12.642 -1.279 9.466 1.00 84.81 81 ARG A CA 1
ATOM 579 C C . ARG A 1 81 ? -13.255 -1.772 10.779 1.00 84.81 81 ARG A C 1
ATOM 581 O O . ARG A 1 81 ? -12.572 -1.826 11.793 1.00 84.81 81 ARG A O 1
ATOM 588 N N . LYS A 1 82 ? -14.537 -2.153 10.753 1.00 81.00 82 LYS A N 1
ATOM 589 C CA . LYS A 1 82 ? -15.261 -2.624 11.942 1.00 81.00 82 LYS A CA 1
ATOM 590 C C . LYS A 1 82 ? -14.898 -4.064 12.297 1.00 81.00 82 LYS A C 1
ATOM 592 O O . LYS A 1 82 ? -14.659 -4.351 13.460 1.00 81.00 82 LYS A O 1
ATOM 597 N N . LEU A 1 83 ? -14.819 -4.954 11.304 1.00 86.44 83 LEU A N 1
ATOM 598 C CA . LEU A 1 83 ? -14.428 -6.351 11.522 1.00 86.44 83 LEU A CA 1
ATOM 599 C C . LEU A 1 83 ? -12.961 -6.478 11.934 1.00 86.44 83 LEU A C 1
ATOM 601 O O . LEU A 1 83 ? -12.636 -7.315 12.766 1.00 86.44 83 LEU A O 1
ATOM 605 N N . TRP A 1 84 ? -12.086 -5.637 11.381 1.00 86.06 84 TRP A N 1
ATOM 606 C CA . TRP A 1 84 ? -10.655 -5.700 11.655 1.00 86.06 84 TRP A CA 1
ATOM 607 C C . TRP A 1 84 ? -10.337 -5.465 13.131 1.00 86.06 84 TRP A C 1
ATOM 609 O O . TRP A 1 84 ? -9.542 -6.204 13.697 1.00 86.06 84 TRP A O 1
ATOM 619 N N . GLY A 1 85 ? -11.000 -4.501 13.782 1.00 85.50 85 GLY A N 1
ATOM 620 C CA . GLY A 1 85 ? -10.834 -4.273 15.221 1.00 85.50 85 GLY A CA 1
ATOM 621 C C . GLY A 1 85 ? -11.222 -5.496 16.062 1.00 85.50 85 GLY A C 1
ATOM 622 O O . GLY A 1 85 ? -10.483 -5.863 16.977 1.00 85.50 85 GLY A O 1
ATOM 623 N N . TYR A 1 86 ? -12.313 -6.183 15.698 1.00 87.25 86 TYR A N 1
ATOM 624 C CA . TYR A 1 86 ? -12.763 -7.401 16.386 1.00 87.25 86 TYR A CA 1
ATOM 625 C C . TYR A 1 86 ? -11.800 -8.590 16.235 1.00 87.25 86 TYR A C 1
ATOM 627 O O . TYR A 1 86 ? -11.816 -9.490 17.070 1.00 87.25 86 TYR A O 1
ATOM 635 N N . CYS A 1 87 ? -10.929 -8.599 15.220 1.00 86.56 87 CYS A N 1
ATOM 636 C CA . CYS A 1 87 ? -9.886 -9.623 15.094 1.00 86.56 87 CYS A CA 1
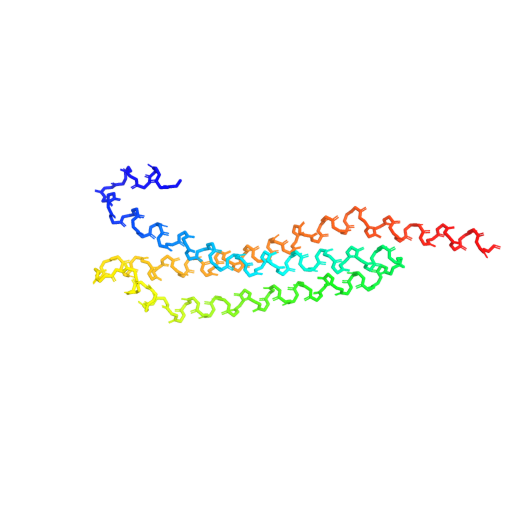ATOM 637 C C . CYS A 1 87 ? -8.793 -9.504 16.170 1.00 86.56 87 CYS A C 1
ATOM 639 O O . CYS A 1 87 ? -8.089 -10.480 16.420 1.00 86.56 87 CYS A O 1
ATOM 641 N N . TYR A 1 88 ? -8.626 -8.327 16.782 1.00 83.56 88 TYR A N 1
ATOM 642 C CA . TYR A 1 88 ? -7.563 -8.062 17.757 1.00 83.56 88 TYR A CA 1
ATOM 643 C C . TYR A 1 88 ? -8.073 -7.892 19.190 1.00 83.56 88 TYR A C 1
ATOM 645 O O . TYR A 1 88 ? -7.320 -8.150 20.127 1.00 83.56 88 TYR A O 1
ATOM 653 N N . SER A 1 89 ? -9.317 -7.443 19.379 1.00 85.69 89 SER A N 1
ATOM 654 C CA . SER A 1 89 ? -9.890 -7.194 20.704 1.00 85.69 89 SER A CA 1
ATOM 655 C C . SER A 1 89 ? -11.399 -7.427 20.726 1.00 85.69 89 SER A C 1
ATOM 657 O O . SER A 1 89 ? -12.091 -7.137 19.752 1.00 85.69 89 SER A O 1
ATOM 659 N N . THR A 1 90 ? -11.920 -7.901 21.860 1.00 85.06 90 THR A N 1
ATOM 660 C CA . THR A 1 90 ? -13.365 -7.997 22.129 1.00 85.06 90 THR A CA 1
ATOM 661 C C . THR A 1 90 ? -13.932 -6.749 22.811 1.00 85.06 90 THR A C 1
ATOM 663 O O . THR A 1 90 ? -15.147 -6.616 22.909 1.00 85.06 90 THR A O 1
ATOM 666 N N . GLU A 1 91 ? -13.075 -5.836 23.274 1.00 87.69 91 GLU A N 1
ATOM 667 C CA . GLU A 1 91 ? -13.474 -4.583 23.925 1.00 87.69 91 GLU A CA 1
ATOM 668 C C . GLU A 1 91 ? -13.966 -3.565 22.887 1.00 87.69 91 GLU A C 1
ATOM 670 O O . GLU A 1 91 ? -13.182 -3.109 22.048 1.00 87.69 91 GLU A O 1
ATOM 675 N N . GLU A 1 92 ? -15.243 -3.172 22.955 1.00 86.19 92 GLU A N 1
ATOM 676 C CA . GLU A 1 92 ? -15.856 -2.262 21.971 1.00 86.19 92 GLU A CA 1
ATOM 677 C C . GLU A 1 92 ? -15.140 -0.911 21.873 1.00 86.19 92 GLU A C 1
ATOM 679 O O . GLU A 1 92 ? -15.023 -0.357 20.780 1.00 86.19 92 GLU A O 1
ATOM 684 N N . GLU A 1 93 ? -14.605 -0.407 22.988 1.00 85.19 93 GLU A N 1
ATOM 685 C CA . GLU A 1 93 ? -13.849 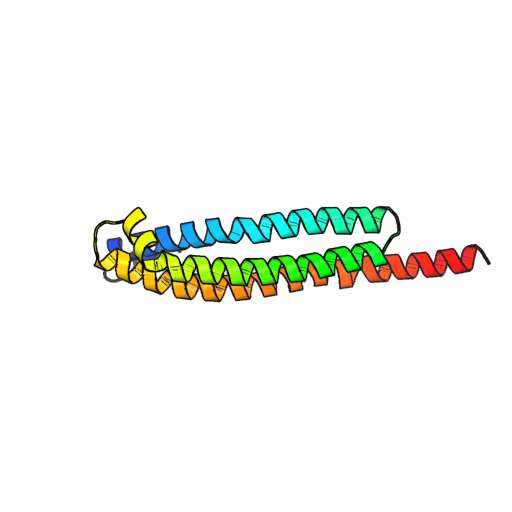0.846 23.016 1.00 85.19 93 GLU A CA 1
ATOM 686 C C . GLU A 1 93 ? -12.594 0.751 22.129 1.00 85.19 93 GLU A C 1
ATOM 688 O O . GLU A 1 93 ? -12.367 1.604 21.272 1.00 85.19 93 GLU A O 1
ATOM 693 N N . VAL A 1 94 ? -11.829 -0.343 22.233 1.00 84.38 94 VAL A N 1
ATOM 694 C CA . VAL A 1 94 ? -10.633 -0.585 21.404 1.00 84.38 94 VAL A CA 1
ATOM 695 C C . VAL A 1 94 ? -11.012 -0.740 19.932 1.00 84.38 94 VAL A C 1
ATOM 697 O O . VAL A 1 94 ? -10.343 -0.185 19.060 1.00 84.38 94 VAL A O 1
ATOM 700 N N . VAL A 1 95 ? -12.092 -1.471 19.644 1.00 87.38 95 VAL A N 1
ATOM 701 C CA . VAL A 1 95 ? -12.582 -1.680 18.273 1.00 87.38 95 VAL A CA 1
ATOM 702 C C . VAL A 1 95 ? -13.003 -0.357 17.631 1.00 87.38 95 VAL A C 1
ATOM 704 O O . VAL A 1 95 ? -12.664 -0.110 16.472 1.00 87.38 95 VAL A O 1
ATOM 707 N N . GLY A 1 96 ? -13.694 0.507 18.381 1.00 86.62 96 GLY A N 1
ATOM 708 C CA . GLY A 1 96 ? -14.098 1.839 17.935 1.00 86.62 96 GLY A CA 1
ATOM 709 C C . GLY A 1 96 ? -12.899 2.707 17.556 1.00 86.62 96 GLY A C 1
ATOM 710 O O . GLY A 1 96 ? -12.828 3.192 16.426 1.00 86.62 96 GLY A O 1
ATOM 711 N N . TYR A 1 97 ? -11.912 2.816 18.452 1.00 86.88 97 TYR A N 1
ATOM 712 C CA . TYR A 1 97 ? -10.688 3.580 18.193 1.00 86.88 97 TYR A CA 1
ATOM 713 C C . TYR A 1 97 ? -9.888 3.034 17.002 1.00 86.88 97 TYR A C 1
ATOM 715 O O . TYR A 1 97 ? -9.444 3.801 16.147 1.00 86.88 97 TYR A O 1
ATOM 723 N N . VAL A 1 98 ? -9.736 1.710 16.889 1.00 87.25 98 VAL A N 1
ATOM 724 C CA . VAL A 1 98 ? -9.055 1.082 15.743 1.00 87.25 98 VAL A CA 1
ATOM 725 C C . VAL A 1 98 ? -9.787 1.391 14.433 1.00 87.25 98 VAL A C 1
ATOM 727 O O . VAL A 1 98 ? -9.138 1.708 13.436 1.00 87.25 98 VAL A O 1
ATOM 730 N N . ALA A 1 99 ? -11.122 1.355 14.421 1.00 87.31 99 ALA A N 1
ATOM 731 C CA . ALA A 1 99 ? -11.920 1.648 13.232 1.00 87.31 99 ALA A CA 1
ATOM 732 C C . ALA A 1 99 ? -11.776 3.102 12.746 1.00 87.31 99 ALA A C 1
ATOM 734 O O . ALA A 1 99 ? -11.815 3.334 11.535 1.00 87.31 99 ALA A O 1
ATOM 735 N N . GLU A 1 100 ? -11.600 4.068 13.652 1.00 87.50 100 GLU A N 1
ATOM 736 C CA . GLU A 1 100 ? -11.290 5.459 13.294 1.00 87.50 100 GLU A CA 1
ATOM 737 C C . GLU A 1 100 ? -9.860 5.604 12.764 1.00 87.50 100 GLU A C 1
ATOM 739 O O . GLU A 1 100 ? -9.648 6.194 11.702 1.00 87.50 100 GLU A O 1
ATOM 744 N N . MET A 1 101 ? -8.888 4.985 13.440 1.00 85.94 101 MET A N 1
ATOM 745 C CA . MET A 1 101 ? -7.488 4.993 13.008 1.00 85.94 101 MET A CA 1
ATOM 746 C C . MET A 1 101 ? -7.315 4.365 11.622 1.00 85.94 101 MET A C 1
ATOM 748 O O . MET A 1 101 ? -6.572 4.891 10.803 1.00 85.94 101 MET A O 1
ATOM 752 N N . LEU A 1 102 ? -8.054 3.300 11.300 1.00 85.44 102 LEU A N 1
ATOM 753 C CA . LEU A 1 102 ? -8.057 2.669 9.974 1.00 85.44 102 LEU A CA 1
ATOM 754 C C . LEU A 1 102 ? -8.445 3.624 8.840 1.00 85.44 102 LEU A C 1
ATOM 756 O O . LEU A 1 102 ? -7.906 3.506 7.741 1.00 85.44 102 LEU A O 1
ATOM 760 N N . VAL A 1 103 ? -9.344 4.581 9.087 1.00 86.25 103 VAL A N 1
ATOM 761 C CA . VAL A 1 103 ? -9.709 5.597 8.086 1.00 86.25 103 VAL A CA 1
ATOM 762 C C . VAL A 1 103 ? -8.547 6.560 7.854 1.00 86.25 103 VAL A C 1
ATOM 764 O O . VAL A 1 103 ? -8.242 6.885 6.706 1.00 86.25 103 VAL A O 1
ATOM 767 N N . LEU A 1 104 ? -7.864 6.973 8.927 1.00 84.56 104 LEU A N 1
ATOM 768 C CA . LEU A 1 104 ? -6.657 7.795 8.825 1.00 84.56 104 LEU A CA 1
ATOM 769 C C . LEU A 1 104 ? -5.549 7.046 8.077 1.00 84.56 104 LEU A C 1
ATOM 771 O O . LEU A 1 104 ? -4.971 7.596 7.147 1.00 84.56 104 LEU A O 1
ATOM 775 N N . ILE A 1 105 ? -5.322 5.772 8.412 1.00 83.62 105 ILE A N 1
ATOM 776 C CA . ILE A 1 105 ? -4.343 4.902 7.745 1.00 83.62 105 ILE A CA 1
ATOM 777 C C . ILE A 1 105 ? -4.661 4.754 6.257 1.00 83.62 105 ILE A C 1
ATOM 779 O O . ILE A 1 105 ? -3.754 4.848 5.436 1.00 83.62 105 ILE A O 1
ATOM 783 N N . ALA A 1 106 ? -5.930 4.560 5.889 1.00 84.12 106 ALA A N 1
ATOM 784 C CA . ALA A 1 106 ? -6.342 4.475 4.490 1.00 84.12 106 ALA A CA 1
ATOM 785 C C . ALA A 1 106 ? -6.028 5.771 3.720 1.00 84.12 106 ALA A C 1
ATOM 787 O O . ALA A 1 106 ? -5.523 5.718 2.599 1.00 84.12 106 ALA A O 1
ATOM 788 N N . GLY A 1 107 ? -6.276 6.932 4.335 1.00 80.44 107 GLY A N 1
ATOM 789 C CA . GLY A 1 107 ? -5.918 8.229 3.758 1.00 80.44 107 GLY A CA 1
ATOM 790 C C . GLY A 1 107 ? -4.405 8.420 3.622 1.00 80.44 107 GLY A C 1
ATOM 791 O O . GLY A 1 107 ? -3.925 8.828 2.566 1.00 80.44 107 GLY A O 1
ATOM 792 N N . SER A 1 108 ? -3.644 8.087 4.667 1.00 81.00 108 SER A N 1
ATOM 793 C CA . SER A 1 108 ? -2.181 8.185 4.673 1.00 81.00 108 SER A CA 1
ATOM 794 C C . SER A 1 108 ? -1.526 7.240 3.667 1.00 81.00 108 SER A C 1
ATOM 796 O O . SER A 1 108 ? -0.619 7.662 2.961 1.00 81.00 108 SER A O 1
ATOM 798 N N . HIS A 1 109 ? -2.015 6.004 3.530 1.00 80.38 109 HIS A N 1
ATOM 799 C CA . HIS A 1 109 ? -1.483 5.025 2.574 1.00 80.38 109 HIS A CA 1
ATOM 800 C C . HIS A 1 109 ? -1.593 5.520 1.129 1.00 80.38 109 HIS A C 1
ATOM 802 O O . HIS A 1 109 ? -0.638 5.412 0.362 1.00 80.38 109 HIS A O 1
ATOM 808 N N . PHE A 1 110 ? -2.711 6.158 0.775 1.00 75.25 110 PHE A N 1
ATOM 809 C CA . PHE A 1 110 ? -2.882 6.756 -0.548 1.00 75.25 110 PHE A CA 1
ATOM 810 C C . PHE A 1 110 ? -1.849 7.864 -0.825 1.00 75.25 110 PHE A C 1
ATOM 812 O O . PHE A 1 110 ? -1.258 7.914 -1.908 1.00 75.25 110 PHE A O 1
ATOM 819 N N . LEU A 1 111 ? -1.592 8.729 0.163 1.00 75.12 111 LEU A N 1
ATOM 820 C CA . LEU A 1 111 ? -0.578 9.785 0.064 1.00 75.12 111 LEU A CA 1
ATOM 821 C C . LEU A 1 111 ? 0.839 9.202 -0.028 1.00 75.12 111 LEU A C 1
ATOM 823 O O . LEU A 1 111 ? 1.618 9.618 -0.888 1.00 75.12 111 LEU A O 1
ATOM 827 N N . ASP A 1 112 ? 1.147 8.199 0.793 1.00 73.69 112 ASP A N 1
ATOM 828 C CA . ASP A 1 112 ? 2.431 7.498 0.792 1.00 73.69 112 ASP A CA 1
ATOM 829 C C . ASP A 1 112 ? 2.677 6.769 -0.536 1.00 73.69 112 ASP A C 1
ATOM 831 O O . ASP A 1 112 ? 3.800 6.775 -1.045 1.00 73.69 112 ASP A O 1
ATOM 835 N N . GLY A 1 113 ? 1.637 6.195 -1.148 1.00 67.38 113 GLY A N 1
ATOM 836 C CA . GLY A 1 113 ? 1.699 5.587 -2.478 1.00 67.38 113 GLY A CA 1
ATOM 837 C C . GLY A 1 113 ? 2.114 6.596 -3.552 1.00 67.38 113 GLY A C 1
ATOM 838 O O . GLY A 1 113 ? 3.051 6.348 -4.316 1.00 67.38 113 GLY A O 1
ATOM 839 N N . ILE A 1 114 ? 1.493 7.781 -3.561 1.00 66.25 114 ILE A N 1
ATOM 840 C CA . ILE A 1 114 ? 1.861 8.879 -4.472 1.00 66.25 114 ILE A CA 1
ATOM 841 C C . ILE A 1 114 ? 3.304 9.341 -4.212 1.00 66.25 114 ILE A C 1
ATOM 843 O O . ILE A 1 114 ? 4.100 9.483 -5.147 1.00 66.25 114 ILE A O 1
ATOM 847 N N . GLN A 1 115 ? 3.669 9.546 -2.944 1.00 68.94 115 GLN A N 1
ATOM 848 C CA . GLN A 1 115 ? 4.992 10.028 -2.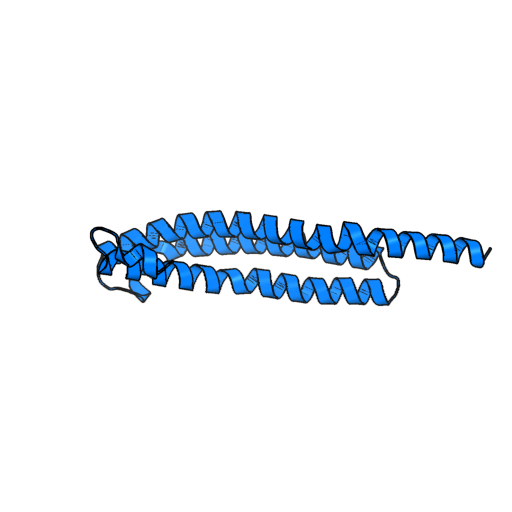548 1.00 68.94 115 GLN A CA 1
ATOM 849 C C . GLN A 1 115 ? 6.106 9.0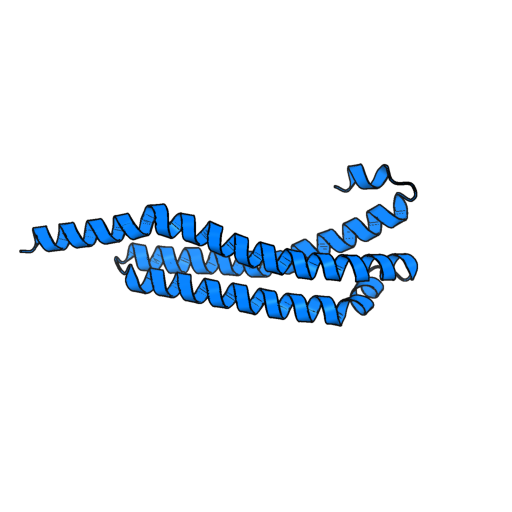13 -2.861 1.00 68.94 115 GLN A C 1
ATOM 851 O O . GLN A 1 115 ? 7.204 9.402 -3.277 1.00 68.94 115 GLN A O 1
ATOM 856 N N . SER A 1 116 ? 5.820 7.717 -2.726 1.00 67.50 116 SER A N 1
ATOM 857 C CA . SER A 1 116 ? 6.715 6.609 -3.074 1.00 67.50 116 SER A CA 1
ATOM 858 C C . SER A 1 116 ? 7.050 6.612 -4.564 1.00 67.50 116 SER A C 1
ATOM 860 O O . SER A 1 116 ? 8.221 6.543 -4.949 1.00 67.50 116 SER A O 1
ATOM 862 N N . VAL A 1 117 ? 6.040 6.798 -5.417 1.00 62.59 117 VAL A N 1
ATOM 863 C CA . VAL A 1 117 ? 6.226 6.855 -6.868 1.00 62.59 117 VAL A CA 1
ATOM 864 C C . VAL A 1 117 ? 7.034 8.084 -7.282 1.00 62.59 117 VAL A C 1
ATOM 866 O O . VAL A 1 117 ? 7.996 7.953 -8.038 1.00 62.59 117 VAL A O 1
ATOM 869 N N . LEU A 1 118 ? 6.712 9.271 -6.760 1.00 64.19 118 LEU A N 1
ATOM 870 C CA . LEU A 1 118 ? 7.452 10.504 -7.069 1.00 64.19 118 LEU A CA 1
ATOM 871 C C . LEU A 1 118 ? 8.924 10.420 -6.629 1.00 64.19 118 LEU A C 1
ATOM 873 O O . LEU A 1 118 ? 9.828 10.815 -7.373 1.00 64.19 118 LEU A O 1
ATOM 877 N N . SER A 1 119 ? 9.184 9.849 -5.450 1.00 67.06 119 SER A N 1
ATOM 878 C CA . SER A 1 119 ? 10.541 9.638 -4.918 1.00 67.06 119 SER A CA 1
ATOM 879 C C . SER A 1 119 ? 11.324 8.571 -5.689 1.00 67.06 119 SER A C 1
ATOM 881 O O . SER A 1 119 ? 12.545 8.654 -5.822 1.00 67.06 119 SER A O 1
ATOM 883 N N . GLY A 1 120 ? 10.638 7.547 -6.200 1.00 61.97 120 GLY A N 1
ATOM 884 C CA . GLY A 1 120 ? 11.236 6.514 -7.042 1.00 61.97 120 GLY A CA 1
ATOM 885 C C . GLY A 1 120 ? 11.593 7.056 -8.424 1.00 61.97 120 GLY A C 1
ATOM 886 O O . GLY A 1 120 ? 12.726 6.911 -8.877 1.00 61.97 120 GLY A O 1
ATOM 887 N N . LEU A 1 121 ? 10.654 7.754 -9.068 1.00 60.53 121 LEU A N 1
ATOM 888 C CA . LEU A 1 121 ? 10.846 8.359 -10.384 1.00 60.53 121 LEU A CA 1
ATOM 889 C C . LEU A 1 121 ? 11.944 9.416 -10.389 1.00 60.53 121 LEU A C 1
ATOM 891 O O . LEU A 1 121 ? 12.750 9.427 -11.310 1.00 60.53 121 LEU A O 1
ATOM 895 N N . SER A 1 122 ? 12.018 10.275 -9.372 1.00 59.62 122 SER A N 1
ATOM 896 C CA . SER A 1 122 ? 13.079 11.287 -9.277 1.00 59.62 122 SER A CA 1
ATOM 897 C C . SER A 1 122 ? 14.477 10.660 -9.293 1.00 59.62 122 SER A C 1
ATOM 899 O O . SER A 1 122 ? 15.361 11.176 -9.972 1.00 59.62 122 SER A O 1
ATOM 901 N N . LYS A 1 123 ? 14.679 9.487 -8.681 1.00 59.94 123 LYS A N 1
ATOM 902 C CA . LYS A 1 123 ? 15.967 8.769 -8.741 1.00 59.94 123 LYS A CA 1
ATOM 903 C C . LYS A 1 123 ? 16.316 8.272 -10.150 1.00 59.94 123 LYS A C 1
ATOM 905 O O . LYS A 1 123 ? 17.480 8.324 -10.543 1.00 59.94 123 LYS A O 1
ATOM 910 N N . PHE A 1 124 ? 15.332 7.822 -10.929 1.00 59.94 124 PHE A N 1
ATOM 911 C CA . PHE A 1 124 ? 15.559 7.330 -12.295 1.00 59.94 124 PHE A CA 1
ATOM 912 C C . PHE A 1 124 ? 15.624 8.460 -13.334 1.00 59.94 124 PHE A C 1
ATOM 914 O O . PHE A 1 124 ? 16.513 8.458 -14.188 1.00 59.94 124 PHE A O 1
ATOM 921 N N . ILE A 1 125 ? 14.724 9.441 -13.237 1.00 54.41 125 ILE A N 1
ATOM 922 C CA . ILE A 1 125 ? 14.588 10.578 -14.158 1.00 54.41 125 ILE A CA 1
ATOM 923 C C . ILE A 1 125 ? 15.724 11.581 -13.985 1.00 54.41 125 ILE A C 1
ATOM 925 O O . ILE A 1 125 ? 16.202 12.097 -14.984 1.00 54.41 125 ILE A O 1
ATOM 929 N N . ILE A 1 126 ? 16.184 11.862 -12.764 1.00 52.22 126 ILE A N 1
ATOM 930 C CA . ILE A 1 126 ? 17.215 12.892 -12.561 1.00 52.22 126 ILE A CA 1
ATOM 931 C C . ILE A 1 126 ? 18.614 12.345 -12.866 1.00 52.22 126 ILE A C 1
ATOM 933 O O . ILE A 1 126 ? 19.456 13.093 -13.351 1.00 52.22 126 ILE A O 1
ATOM 937 N N . HIS A 1 127 ? 18.875 11.053 -12.621 1.00 53.78 127 HIS A N 1
ATOM 938 C CA . HIS A 1 127 ? 20.246 10.533 -12.665 1.00 53.78 127 HIS A CA 1
ATOM 939 C C . HIS A 1 127 ? 20.547 9.533 -13.785 1.00 53.78 127 HIS A C 1
ATOM 941 O O . HIS A 1 127 ? 21.684 9.486 -14.228 1.00 53.78 127 HIS A O 1
ATOM 947 N N . LYS A 1 128 ? 19.595 8.715 -14.256 1.00 54.59 128 LYS A N 1
ATOM 948 C CA . LYS A 1 128 ? 19.912 7.635 -15.219 1.00 54.59 128 LYS A CA 1
ATOM 949 C C . LYS A 1 128 ? 19.272 7.789 -16.595 1.00 54.59 128 LYS A C 1
ATOM 951 O O . LYS A 1 128 ? 19.900 7.430 -17.584 1.00 54.59 128 LYS A O 1
ATOM 956 N N . ILE A 1 129 ? 18.068 8.350 -16.680 1.00 58.69 129 ILE A N 1
ATOM 957 C CA . ILE A 1 129 ? 17.375 8.579 -17.958 1.00 58.69 129 ILE A CA 1
ATOM 958 C C . ILE A 1 129 ? 18.079 9.634 -18.839 1.00 58.69 129 ILE A C 1
ATOM 960 O O . ILE A 1 129 ? 18.314 9.332 -20.008 1.00 58.69 129 ILE A O 1
ATOM 964 N N . PRO A 1 130 ? 18.471 10.826 -18.342 1.00 54.78 130 PRO A N 1
ATOM 965 C CA . PRO A 1 130 ? 19.164 11.822 -19.161 1.00 54.78 130 PRO A CA 1
ATOM 966 C C . PRO A 1 130 ? 20.562 11.361 -19.589 1.00 54.78 130 PRO A C 1
ATOM 968 O O . PRO A 1 130 ? 20.939 11.618 -20.724 1.00 54.78 130 PRO A O 1
ATOM 971 N N . ILE A 1 131 ? 21.291 10.616 -18.747 1.00 56.69 131 ILE A N 1
ATOM 972 C CA . ILE A 1 131 ? 22.605 10.049 -19.104 1.00 56.69 131 ILE A CA 1
ATOM 973 C C . ILE A 1 131 ? 22.464 8.987 -20.205 1.00 56.69 131 ILE A C 1
ATOM 975 O O . ILE A 1 131 ? 23.204 9.021 -21.182 1.00 56.69 131 ILE A O 1
ATOM 979 N N . ALA A 1 132 ? 21.479 8.086 -20.098 1.00 55.22 132 ALA A N 1
ATOM 980 C CA . ALA A 1 132 ? 21.215 7.089 -21.138 1.00 55.22 132 ALA A CA 1
ATOM 981 C C . ALA A 1 132 ? 20.796 7.729 -22.476 1.00 55.22 132 ALA A C 1
ATOM 983 O O . ALA A 1 132 ? 21.199 7.250 -23.530 1.00 55.22 132 ALA A O 1
ATOM 984 N N . MET A 1 133 ? 20.033 8.831 -22.448 1.00 52.88 133 MET A N 1
ATOM 985 C CA . MET A 1 133 ? 19.708 9.587 -23.666 1.00 52.88 133 MET A CA 1
ATOM 986 C C . MET A 1 133 ? 20.916 10.340 -24.244 1.00 52.88 133 MET A C 1
ATOM 988 O O . MET A 1 133 ? 21.038 10.422 -25.461 1.00 52.88 133 MET A O 1
ATOM 992 N N . PHE A 1 134 ? 21.809 10.866 -23.400 1.00 53.09 134 PHE A N 1
ATOM 993 C CA . PHE A 1 134 ? 23.020 11.561 -23.850 1.00 53.09 134 PHE A CA 1
ATOM 994 C C . PHE A 1 134 ? 24.026 10.588 -24.492 1.00 53.09 134 PHE A C 1
ATOM 996 O O . PHE A 1 134 ? 24.631 10.895 -25.517 1.00 53.09 134 PHE A O 1
ATOM 1003 N N . GLN A 1 135 ? 24.145 9.372 -23.952 1.00 51.38 135 GLN A N 1
ATOM 1004 C CA . GLN A 1 135 ? 25.029 8.339 -24.496 1.00 51.38 135 GLN A CA 1
ATOM 1005 C C . GLN A 1 135 ? 24.540 7.782 -25.844 1.00 51.38 135 GLN A C 1
ATOM 1007 O O . GLN A 1 135 ? 25.358 7.534 -26.724 1.00 51.38 135 GLN A O 1
ATOM 1012 N N . GLU A 1 136 ? 23.224 7.667 -26.050 1.00 47.72 136 GLU A N 1
ATOM 1013 C CA . GLU A 1 136 ? 22.631 7.359 -27.365 1.00 47.72 136 GLU A CA 1
ATOM 1014 C C . GLU A 1 136 ? 22.907 8.469 -28.398 1.00 47.72 136 GLU A C 1
ATOM 1016 O O . GLU A 1 136 ? 23.217 8.173 -29.552 1.00 47.72 136 GLU A O 1
ATOM 1021 N N . SER A 1 137 ? 22.868 9.749 -28.000 1.00 48.59 137 SER A N 1
ATOM 1022 C CA . SER A 1 137 ? 23.201 10.852 -28.914 1.00 48.59 137 SER A CA 1
ATOM 1023 C C . SER A 1 137 ? 24.683 10.908 -29.302 1.00 48.59 137 SER A C 1
ATOM 1025 O O . SER A 1 137 ? 24.987 11.237 -30.447 1.00 48.59 137 SER A O 1
ATOM 1027 N N . GLU A 1 138 ? 25.603 10.539 -28.404 1.00 43.88 138 GLU A N 1
ATOM 1028 C CA . GLU A 1 138 ? 27.033 10.448 -28.737 1.00 43.88 138 GLU A CA 1
ATOM 1029 C C . GLU A 1 138 ? 27.354 9.206 -29.584 1.00 43.88 138 GLU A C 1
ATOM 1031 O O . GLU A 1 138 ? 28.171 9.287 -30.498 1.00 43.88 138 GLU A O 1
ATOM 1036 N N . LEU A 1 139 ? 26.659 8.079 -29.368 1.00 45.47 139 LEU A N 1
ATOM 1037 C CA . LEU A 1 139 ? 26.787 6.891 -30.222 1.00 45.47 139 LEU A CA 1
ATOM 1038 C C . LEU A 1 139 ? 26.300 7.167 -31.654 1.00 45.47 139 LEU A C 1
ATOM 1040 O O . LEU A 1 139 ? 26.910 6.707 -32.615 1.00 45.47 139 LEU A O 1
ATOM 1044 N N . CYS A 1 140 ? 25.236 7.960 -31.809 1.00 38.12 140 CYS A N 1
ATOM 1045 C CA . CYS A 1 140 ? 24.732 8.375 -33.117 1.00 38.12 140 CYS A CA 1
ATOM 1046 C C . CYS A 1 140 ? 25.699 9.329 -33.853 1.00 38.12 140 CYS A C 1
ATOM 1048 O O . CYS A 1 140 ? 25.741 9.313 -35.080 1.00 38.12 140 CYS A O 1
ATOM 1050 N N . PHE A 1 141 ? 26.495 10.119 -33.121 1.00 39.53 141 PHE A N 1
ATOM 1051 C CA . PHE A 1 141 ? 27.555 10.975 -33.677 1.00 39.53 141 PHE A CA 1
ATOM 1052 C C . PHE A 1 141 ? 28.844 10.214 -34.013 1.00 39.53 141 PHE A C 1
ATOM 1054 O O . PHE A 1 141 ? 29.603 10.666 -34.860 1.00 39.53 141 PHE A O 1
ATOM 1061 N N . LEU A 1 142 ? 29.106 9.076 -33.361 1.00 34.59 142 LEU A N 1
ATOM 1062 C CA . LEU A 1 142 ? 30.295 8.254 -33.616 1.00 34.59 142 LEU A CA 1
ATOM 1063 C C . LEU A 1 142 ? 30.122 7.272 -34.792 1.00 34.59 142 LEU A C 1
ATOM 1065 O O . LEU A 1 142 ? 31.101 6.682 -35.245 1.00 34.59 142 LEU A O 1
ATOM 1069 N N . VAL A 1 143 ? 28.881 7.053 -35.243 1.00 41.44 143 VAL A N 1
ATOM 1070 C CA . VAL A 1 143 ? 28.511 6.104 -36.315 1.00 41.44 143 VAL A CA 1
ATOM 1071 C C . VAL A 1 143 ? 28.049 6.825 -37.604 1.00 41.44 143 VAL A C 1
ATOM 1073 O O . VAL A 1 143 ? 27.711 6.166 -38.586 1.00 41.44 143 VAL A O 1
ATOM 1076 N N . CYS A 1 144 ? 28.077 8.164 -37.638 1.00 36.09 144 CYS A N 1
ATOM 1077 C CA . CYS A 1 144 ? 27.979 8.989 -38.856 1.00 36.09 144 CYS A CA 1
ATOM 1078 C C . CYS A 1 144 ? 29.342 9.597 -39.196 1.00 36.09 144 CYS A C 1
ATOM 1080 O O . CYS A 1 144 ? 29.639 9.706 -40.407 1.00 36.09 144 CYS A O 1
#

pLDDT: mean 76.33, std 14.28, range [34.59, 91.44]

Foldseek 3Di:
DLVVCCVDPCSVLSSLLVVLLVVLLVVLVVVLVVLLVVLVVQLVVCLVVLNLVSSVVSLVVSLVVLLVSLVVQLVVLLVCLQVSQVVRDPDVVSSVSNSVSSNVSSVVSNVVSNVSSVVSVCVCVVPRSVVSVVVVVVVVVVVD

Secondary structure (DSSP, 8-state):
-HHHHTTSSSHHHHHHHHHHHHHHHHHHHHHHHHHHHHHHHHHHHHHHTT-HHHHHHHHHHHHHHHHHHHHHHHHHHHHHHHHHHHTT-S-HHHHHHHHHHHHHHHHHHHHHHHHHHHHHHHHHHHHTHHHHHHHHHHHHHH--

Radius of gyration: 21.44 Å; chains: 1; bounding box: 46×22×69 Å

Organism: Nicotiana attenuata (NCBI:txid49451)

InterPro domains:
  IPR002528 Multi antimicrobial extrusion protein [PF01554] (8-121)

Sequence (144 aa):
MVLLSGLLPNPKLESSVLSISLNTCWMVYMIPLGLSGATSVRVSNELGVGRPQAARLAACTAVFLVATEGIVAAIILISVRKLWGYCYSTEEEVVGYVAEMLVLIAGSHFLDGIQSVLSGLSKFIIHKIPIAMFQESELCFLVC